Protein AF-A0A7X8ZF49-F1 (afdb_monomer_lite)

Radius of gyration: 19.61 Å; chains: 1; bounding box: 39×60×48 Å

Structure (mmCIF, N/CA/C/O backbone):
data_AF-A0A7X8ZF49-F1
#
_entry.id   AF-A0A7X8ZF49-F1
#
loop_
_atom_site.group_PDB
_atom_site.id
_atom_site.type_symbol
_atom_site.label_atom_id
_atom_site.label_alt_id
_atom_site.label_comp_id
_atom_site.label_asym_id
_atom_site.label_entity_id
_atom_site.label_seq_id
_atom_site.pdbx_PDB_ins_code
_atom_site.Cartn_x
_atom_site.Cartn_y
_atom_site.Cartn_z
_atom_site.occupancy
_atom_site.B_iso_or_equiv
_atom_site.auth_seq_id
_atom_site.auth_comp_id
_atom_site.auth_asym_id
_atom_site.auth_atom_id
_atom_site.pdbx_PDB_model_num
ATOM 1 N N . PRO A 1 1 ? 20.286 -17.511 25.011 1.00 42.19 1 PRO A N 1
ATOM 2 C CA . PRO A 1 1 ? 20.241 -18.916 24.537 1.00 42.19 1 PRO A CA 1
ATOM 3 C C . PRO A 1 1 ? 19.397 -19.797 25.477 1.00 42.19 1 PRO A C 1
ATOM 5 O O . PRO A 1 1 ? 19.776 -19.998 26.626 1.00 42.19 1 PRO A O 1
ATOM 8 N N . ARG A 1 2 ? 18.231 -20.276 25.023 1.00 45.81 2 ARG A N 1
ATOM 9 C CA . ARG A 1 2 ? 17.432 -21.274 25.757 1.00 45.81 2 ARG A CA 1
ATOM 10 C C . ARG A 1 2 ? 17.656 -22.620 25.075 1.00 45.81 2 ARG A C 1
ATOM 12 O O . ARG A 1 2 ? 17.230 -22.804 23.943 1.00 45.81 2 ARG A O 1
ATOM 19 N N . ALA A 1 3 ? 18.405 -23.499 25.732 1.00 45.91 3 ALA A N 1
ATOM 20 C CA . ALA A 1 3 ? 18.702 -24.834 25.230 1.00 45.91 3 ALA A CA 1
ATOM 21 C C . ALA A 1 3 ? 17.443 -25.715 25.278 1.00 45.91 3 ALA A C 1
ATOM 23 O O . ALA A 1 3 ? 16.763 -25.763 26.304 1.00 45.91 3 ALA A O 1
ATOM 24 N N . LEU A 1 4 ? 17.156 -26.411 24.177 1.00 46.59 4 LEU A N 1
ATOM 25 C CA . LEU A 1 4 ? 16.172 -27.487 24.098 1.00 46.59 4 LEU A CA 1
ATOM 26 C C . LEU A 1 4 ? 16.945 -28.813 24.126 1.00 46.59 4 LEU A C 1
ATOM 28 O O . LEU A 1 4 ? 17.706 -29.100 23.206 1.00 46.59 4 LEU A O 1
ATOM 32 N N . CYS A 1 5 ? 16.791 -29.603 25.189 1.00 46.94 5 CYS A N 1
ATOM 33 C CA . CYS A 1 5 ? 17.393 -30.934 25.279 1.00 46.94 5 CYS A CA 1
ATOM 34 C C . CYS A 1 5 ? 16.436 -31.968 24.673 1.00 46.94 5 CYS A C 1
ATOM 36 O O . CYS A 1 5 ? 15.390 -32.249 25.256 1.00 46.94 5 CYS A O 1
ATOM 38 N N . ILE A 1 6 ? 16.802 -32.554 23.530 1.00 59.06 6 ILE A N 1
ATOM 39 C CA . ILE A 1 6 ? 16.125 -33.732 22.972 1.00 59.06 6 ILE A CA 1
ATOM 40 C C . ILE A 1 6 ? 16.819 -34.977 23.535 1.00 59.06 6 ILE A C 1
ATOM 42 O O . ILE A 1 6 ? 17.974 -35.255 23.219 1.00 59.06 6 ILE A O 1
ATOM 46 N N . GLY A 1 7 ? 16.123 -35.718 24.399 1.00 48.25 7 GLY A N 1
ATOM 47 C CA . GLY A 1 7 ? 16.561 -37.034 24.863 1.00 48.25 7 GLY A CA 1
ATOM 48 C C . GLY A 1 7 ? 16.312 -38.081 23.780 1.00 48.25 7 GLY A C 1
ATOM 49 O O . GLY A 1 7 ? 15.175 -38.494 23.573 1.00 48.25 7 GLY A O 1
ATOM 50 N N . GLY A 1 8 ? 17.365 -38.488 23.069 1.00 42.47 8 GLY A N 1
ATOM 51 C CA . GLY A 1 8 ? 17.288 -39.514 22.030 1.00 42.47 8 GLY A CA 1
ATOM 52 C C . GLY A 1 8 ? 17.194 -40.927 22.610 1.00 42.47 8 GLY A C 1
ATOM 53 O O . GLY A 1 8 ? 18.069 -41.352 23.362 1.00 42.47 8 GLY A O 1
ATOM 54 N N . SER A 1 9 ? 16.170 -41.684 22.206 1.00 46.91 9 SER A N 1
ATOM 55 C CA . SER A 1 9 ? 16.282 -43.144 22.120 1.00 46.91 9 SER A CA 1
ATOM 56 C C . SER A 1 9 ? 16.939 -43.447 20.771 1.00 46.91 9 SER A C 1
ATOM 58 O O . SER A 1 9 ? 16.430 -43.072 19.720 1.00 46.91 9 SER A O 1
ATOM 60 N N . GLY A 1 10 ? 18.162 -43.977 20.826 1.00 46.75 10 GLY A N 1
ATOM 61 C CA . GLY A 1 10 ? 19.079 -44.047 19.690 1.00 46.75 10 GLY A CA 1
ATOM 62 C C . GLY A 1 10 ? 18.532 -44.837 18.502 1.00 46.75 10 GLY A C 1
ATOM 63 O O . GLY A 1 10 ? 18.108 -45.980 18.653 1.00 46.75 10 GLY A O 1
ATOM 64 N N . GLY A 1 11 ? 18.610 -44.228 17.317 1.00 52.28 11 GLY A N 1
ATOM 65 C CA . GLY A 1 11 ? 18.324 -44.901 16.055 1.00 52.28 11 GLY A CA 1
ATOM 66 C C . GLY A 1 11 ? 18.136 -43.958 14.869 1.00 52.28 11 GLY A C 1
ATOM 67 O O . GLY A 1 11 ? 17.082 -43.996 14.253 1.00 52.28 11 GLY A O 1
ATOM 68 N N . PHE A 1 12 ? 19.135 -43.143 14.516 1.00 44.50 12 PHE A N 1
ATOM 69 C CA . PHE A 1 12 ? 19.147 -42.461 13.214 1.00 44.50 12 PHE A CA 1
ATOM 70 C C . PHE A 1 12 ? 20.497 -42.675 12.529 1.00 44.50 12 PHE A C 1
ATOM 72 O O . PHE A 1 12 ? 21.496 -42.060 12.881 1.00 44.50 12 PHE A O 1
ATOM 79 N N . ALA A 1 13 ? 20.513 -43.607 11.575 1.00 52.50 13 ALA A N 1
ATOM 80 C CA . ALA A 1 13 ? 21.614 -43.857 10.645 1.00 52.50 13 ALA A CA 1
ATOM 81 C C . ALA A 1 13 ? 21.280 -43.275 9.259 1.00 52.50 13 ALA A C 1
ATOM 83 O O . ALA A 1 13 ? 21.401 -43.946 8.239 1.00 52.50 13 ALA A O 1
ATOM 84 N N . ILE A 1 14 ? 20.799 -42.035 9.250 1.00 55.72 14 ILE A N 1
ATOM 85 C CA . ILE A 1 14 ? 20.607 -41.180 8.077 1.00 55.72 14 ILE A CA 1
ATOM 86 C C . ILE A 1 14 ? 20.889 -39.751 8.538 1.00 55.72 14 ILE A C 1
ATOM 88 O O . ILE A 1 14 ? 20.519 -39.405 9.662 1.00 55.72 14 ILE A O 1
ATOM 92 N N . ASP A 1 15 ? 21.564 -38.958 7.702 1.00 54.16 15 ASP A N 1
ATOM 93 C CA . ASP A 1 15 ? 21.777 -37.527 7.945 1.00 54.16 15 ASP A CA 1
ATOM 94 C C . ASP A 1 15 ? 20.408 -36.857 8.115 1.00 54.16 15 ASP A C 1
ATOM 96 O O . ASP A 1 15 ? 19.665 -36.644 7.157 1.00 54.16 15 ASP A O 1
ATOM 100 N N . PHE A 1 16 ? 20.032 -36.595 9.366 1.00 51.44 16 PHE A N 1
ATOM 101 C CA . PHE A 1 16 ? 18.836 -35.841 9.701 1.00 51.44 16 PHE A CA 1
ATOM 102 C C . PHE A 1 16 ? 19.184 -34.361 9.574 1.00 51.44 16 PHE A C 1
ATOM 104 O O . PHE A 1 16 ? 19.608 -33.719 10.537 1.00 51.44 16 PHE A O 1
ATOM 111 N N . ASP A 1 17 ? 19.036 -33.829 8.364 1.00 56.53 17 ASP A N 1
ATOM 112 C CA . ASP A 1 17 ? 19.150 -32.397 8.129 1.00 56.53 17 ASP A CA 1
ATOM 113 C C . ASP A 1 17 ? 17.875 -31.695 8.611 1.00 56.53 17 ASP A C 1
ATOM 115 O O . ASP A 1 17 ? 16.921 -31.441 7.872 1.00 56.53 17 ASP A O 1
ATOM 119 N N . GLN A 1 18 ? 17.861 -31.391 9.906 1.00 47.81 18 GLN A N 1
ATOM 120 C CA . GLN A 1 18 ? 16.786 -30.645 10.546 1.00 47.81 18 GLN A CA 1
ATOM 121 C C . GLN A 1 18 ? 16.590 -29.254 9.920 1.00 47.81 18 GLN A C 1
ATOM 123 O O . GLN A 1 18 ? 15.485 -28.722 9.988 1.00 47.81 18 GLN A O 1
ATOM 128 N N . ALA A 1 19 ? 17.624 -28.650 9.323 1.00 52.81 19 ALA A N 1
ATOM 129 C CA . ALA A 1 19 ? 17.523 -27.337 8.695 1.00 52.81 19 ALA A CA 1
ATOM 130 C C . ALA A 1 19 ? 16.802 -27.423 7.344 1.00 52.81 19 ALA A C 1
ATOM 132 O O . ALA A 1 19 ? 15.909 -26.615 7.097 1.00 52.81 19 ALA A O 1
ATOM 133 N N . ALA A 1 20 ? 17.108 -28.434 6.526 1.00 53.28 20 ALA A N 1
ATOM 134 C CA . ALA A 1 20 ? 16.382 -28.708 5.285 1.00 53.28 20 ALA A CA 1
ATOM 135 C C . ALA A 1 20 ? 14.921 -29.096 5.557 1.00 53.28 20 ALA A C 1
ATOM 137 O O . ALA A 1 20 ? 14.010 -28.532 4.957 1.00 53.28 20 ALA A O 1
ATOM 138 N N . ILE A 1 21 ? 14.684 -29.973 6.537 1.00 51.78 21 ILE A N 1
ATOM 139 C CA . ILE A 1 21 ? 13.334 -30.406 6.923 1.00 51.78 21 ILE A CA 1
ATOM 140 C C . ILE A 1 21 ? 12.526 -29.244 7.519 1.00 51.78 21 ILE A C 1
ATOM 142 O O . ILE A 1 21 ? 11.354 -29.087 7.192 1.00 51.78 21 ILE A O 1
ATOM 146 N N . ASN A 1 22 ? 13.124 -28.386 8.352 1.00 44.25 22 ASN A N 1
ATOM 147 C CA . ASN A 1 22 ? 12.442 -27.190 8.854 1.00 44.25 22 ASN A CA 1
ATOM 148 C C . ASN A 1 22 ? 12.207 -26.155 7.745 1.00 44.25 22 ASN A C 1
ATOM 150 O O . ASN A 1 22 ? 11.168 -25.504 7.763 1.00 44.25 22 ASN A O 1
ATOM 154 N N . ALA A 1 23 ? 13.116 -25.994 6.782 1.00 52.19 23 ALA A N 1
ATOM 155 C CA . ALA A 1 23 ? 12.901 -25.112 5.635 1.00 52.19 23 ALA A CA 1
ATOM 156 C C . ALA A 1 23 ? 11.744 -25.609 4.748 1.00 52.19 23 ALA A C 1
ATOM 158 O O . ALA A 1 23 ? 10.902 -24.816 4.330 1.00 52.19 23 ALA A O 1
ATOM 159 N N . GLU A 1 24 ? 11.651 -26.922 4.538 1.00 48.47 24 GLU A N 1
ATOM 160 C CA . GLU A 1 24 ? 10.613 -27.568 3.733 1.00 48.47 24 GLU A CA 1
ATOM 161 C C . GLU A 1 24 ? 9.244 -27.599 4.443 1.00 48.47 24 GLU A C 1
ATOM 163 O O . GLU A 1 24 ? 8.238 -27.227 3.841 1.00 48.47 24 GLU A O 1
ATOM 168 N N . LEU A 1 25 ? 9.202 -27.949 5.737 1.00 42.75 25 LEU A N 1
ATOM 169 C CA . LEU A 1 25 ? 7.967 -28.043 6.538 1.00 42.75 25 LEU A CA 1
ATOM 170 C C . LEU A 1 25 ? 7.502 -26.708 7.140 1.00 42.75 25 LEU A C 1
ATOM 172 O O . LEU A 1 25 ? 6.320 -26.555 7.436 1.00 42.75 25 LEU A O 1
ATOM 176 N N . THR A 1 26 ? 8.402 -25.743 7.354 1.00 52.06 26 THR A N 1
ATOM 177 C CA . THR A 1 26 ? 8.077 -24.457 8.012 1.00 52.06 26 THR A CA 1
ATOM 178 C C . THR A 1 26 ? 8.108 -23.284 7.037 1.00 52.06 26 THR A C 1
ATOM 180 O O . THR A 1 26 ? 7.435 -22.294 7.290 1.00 52.06 26 THR A O 1
ATOM 183 N N . GLY A 1 27 ? 8.840 -23.352 5.922 1.00 61.66 27 GLY A N 1
ATOM 184 C CA . GLY A 1 27 ? 8.898 -22.260 4.945 1.00 61.66 27 GLY A CA 1
ATOM 185 C C . GLY A 1 27 ? 7.650 -22.216 4.067 1.00 61.66 27 GLY A C 1
ATOM 186 O O . GLY A 1 27 ? 6.841 -21.298 4.163 1.00 61.66 27 GLY A O 1
ATOM 187 N N . THR A 1 28 ? 7.448 -23.240 3.243 1.00 63.06 28 THR A N 1
ATOM 188 C CA . THR A 1 28 ? 6.423 -23.234 2.186 1.00 63.06 28 THR A CA 1
ATOM 189 C C . THR A 1 28 ? 4.991 -23.242 2.725 1.00 63.06 28 THR A C 1
ATOM 191 O O . THR A 1 28 ? 4.135 -22.504 2.232 1.00 63.06 28 THR A O 1
ATOM 194 N N . ASP A 1 29 ? 4.716 -24.040 3.759 1.00 66.62 29 ASP A N 1
ATOM 195 C CA . ASP A 1 29 ? 3.374 -24.134 4.344 1.00 66.62 29 ASP A CA 1
ATOM 196 C C . ASP A 1 29 ? 3.010 -22.881 5.155 1.00 66.62 29 ASP A C 1
ATOM 198 O O . ASP A 1 29 ? 1.872 -22.412 5.079 1.00 66.62 29 ASP A O 1
ATOM 202 N N . THR A 1 30 ? 3.979 -22.266 5.844 1.00 76.25 30 THR A N 1
ATOM 203 C CA . THR A 1 30 ? 3.765 -20.987 6.544 1.00 76.25 30 THR A CA 1
ATOM 204 C C . THR A 1 30 ? 3.550 -19.849 5.555 1.00 76.25 30 THR A C 1
ATOM 206 O O . THR A 1 30 ? 2.652 -19.035 5.761 1.00 76.25 30 THR A O 1
ATOM 209 N N . ILE A 1 31 ? 4.305 -19.803 4.451 1.00 81.62 31 ILE A N 1
ATOM 210 C CA . ILE A 1 31 ? 4.099 -18.811 3.384 1.00 81.62 31 ILE A CA 1
ATOM 211 C C . ILE A 1 31 ? 2.701 -18.962 2.789 1.00 81.62 31 ILE A C 1
ATOM 213 O O . ILE A 1 31 ? 1.956 -17.987 2.729 1.00 81.62 31 ILE A O 1
ATOM 217 N N . ARG A 1 32 ? 2.292 -20.185 2.432 1.00 83.69 32 ARG A N 1
ATOM 218 C CA . ARG A 1 32 ? 0.945 -20.439 1.903 1.00 83.69 32 ARG A CA 1
ATOM 219 C C . ARG A 1 32 ? -0.143 -20.037 2.898 1.00 83.69 32 ARG A C 1
ATOM 221 O O . ARG A 1 32 ? -1.133 -19.427 2.502 1.00 83.69 32 ARG A O 1
ATOM 228 N N . SER A 1 33 ? 0.043 -20.342 4.183 1.00 86.44 33 SER A N 1
ATOM 229 C CA . SER A 1 33 ? -0.891 -19.932 5.234 1.00 86.44 33 SER A CA 1
ATOM 230 C C . SER A 1 33 ? -0.996 -18.412 5.344 1.00 86.44 33 SER A C 1
ATOM 232 O O . SER A 1 33 ? -2.099 -17.895 5.492 1.00 86.44 33 SER A O 1
ATOM 234 N N . VAL A 1 34 ? 0.119 -17.686 5.255 1.00 88.69 34 VAL A N 1
ATOM 235 C CA . VAL A 1 34 ? 0.133 -16.216 5.306 1.00 88.69 34 VAL A CA 1
ATOM 236 C C . VAL A 1 34 ? -0.589 -15.642 4.098 1.00 88.69 34 VAL A C 1
ATOM 238 O O . VAL A 1 34 ? -1.536 -14.878 4.270 1.00 88.69 34 VAL A O 1
ATOM 241 N N . LEU A 1 35 ? -0.204 -16.069 2.893 1.00 91.88 35 LEU A N 1
ATOM 242 C CA . LEU A 1 35 ? -0.785 -15.586 1.642 1.00 91.88 35 LEU A CA 1
ATOM 243 C C . LEU A 1 35 ? -2.280 -15.913 1.523 1.00 91.88 35 LEU A C 1
ATOM 245 O O . LEU A 1 35 ? -3.009 -15.162 0.888 1.00 91.88 35 LEU A O 1
ATOM 249 N N . SER A 1 36 ? -2.777 -16.954 2.203 1.00 94.31 36 SER A N 1
ATOM 250 C CA . SER A 1 36 ? -4.217 -17.262 2.247 1.00 94.31 36 SER A CA 1
ATOM 251 C C . SER A 1 36 ? -5.081 -16.188 2.927 1.00 94.31 36 SER A C 1
ATOM 253 O O . SER A 1 36 ? -6.300 -16.181 2.759 1.00 94.31 36 SER A O 1
ATOM 255 N N . HIS A 1 37 ? -4.468 -15.281 3.693 1.00 95.44 37 HIS A N 1
ATOM 256 C CA . HIS A 1 37 ? -5.137 -14.142 4.327 1.00 95.44 37 HIS A CA 1
ATOM 257 C C . HIS A 1 37 ? -4.884 -12.814 3.605 1.00 95.44 37 HIS A C 1
ATOM 259 O O . HIS A 1 37 ? -5.436 -11.792 4.015 1.00 95.44 37 HIS A O 1
ATOM 265 N N . VAL A 1 38 ? -4.050 -12.823 2.565 1.00 96.06 38 VAL A N 1
ATOM 266 C CA . VAL A 1 38 ? -3.658 -11.647 1.787 1.00 96.06 38 VAL A CA 1
ATOM 267 C C . VAL A 1 38 ? -4.580 -11.518 0.576 1.00 96.06 38 VAL A C 1
ATOM 269 O O . VAL A 1 38 ? -5.017 -12.517 0.003 1.00 96.06 38 VAL A O 1
ATOM 272 N N . ARG A 1 39 ? -4.881 -10.284 0.172 1.00 96.44 39 ARG A N 1
ATOM 273 C CA . ARG A 1 39 ? -5.631 -10.002 -1.053 1.00 96.44 39 ARG A CA 1
ATOM 274 C C . ARG A 1 39 ? -4.983 -10.638 -2.286 1.00 96.44 39 ARG A C 1
ATOM 276 O O . ARG A 1 39 ? -3.766 -10.518 -2.436 1.00 96.44 39 ARG A O 1
ATOM 283 N N . PRO A 1 40 ? -5.771 -11.227 -3.204 1.00 95.75 40 PRO A N 1
ATOM 284 C CA . PRO A 1 40 ? -5.243 -11.839 -4.420 1.00 95.75 40 PRO A CA 1
ATOM 285 C C . PRO A 1 40 ? -4.360 -10.909 -5.256 1.00 95.75 40 PRO A C 1
ATOM 287 O O . PRO A 1 40 ? -3.352 -11.357 -5.785 1.00 95.75 40 PRO A O 1
ATOM 290 N N . GLU A 1 41 ? -4.696 -9.622 -5.339 1.00 95.94 41 GLU A N 1
ATOM 291 C CA . GLU A 1 41 ? -3.944 -8.621 -6.102 1.00 95.94 41 GLU A CA 1
ATOM 292 C C . GLU A 1 41 ? -2.536 -8.399 -5.532 1.00 95.94 41 GLU A C 1
ATOM 294 O O . GLU A 1 41 ? -1.574 -8.238 -6.274 1.00 95.94 41 GLU A O 1
ATOM 299 N N . VAL A 1 42 ? -2.400 -8.448 -4.206 1.00 96.25 42 VAL A N 1
ATOM 300 C CA . VAL A 1 42 ? -1.104 -8.324 -3.529 1.00 96.25 42 VAL A CA 1
ATOM 301 C C . VAL A 1 42 ? -0.310 -9.624 -3.655 1.00 96.25 42 VAL A C 1
ATOM 303 O O . VAL A 1 42 ? 0.904 -9.582 -3.827 1.00 96.25 42 VAL A O 1
ATOM 306 N N . VAL A 1 43 ? -0.979 -10.782 -3.602 1.00 95.12 43 VAL A N 1
ATOM 307 C CA . VAL A 1 43 ? -0.335 -12.082 -3.856 1.00 95.12 43 VAL A CA 1
ATOM 308 C C . VAL A 1 43 ? 0.229 -12.133 -5.280 1.00 95.12 43 VAL A C 1
ATOM 310 O O . VAL A 1 43 ? 1.383 -12.515 -5.450 1.00 95.12 43 VAL A O 1
ATOM 313 N N . ASP A 1 44 ? -0.554 -11.709 -6.277 1.00 94.94 44 ASP A N 1
ATOM 314 C CA . ASP A 1 44 ? -0.133 -11.610 -7.681 1.00 94.94 44 ASP A CA 1
ATOM 315 C C . ASP A 1 44 ? 1.063 -10.663 -7.849 1.00 94.94 44 ASP A C 1
ATOM 317 O O . ASP A 1 44 ? 2.047 -11.022 -8.493 1.00 94.94 44 ASP A O 1
ATOM 321 N N . LEU A 1 45 ? 1.030 -9.492 -7.205 1.00 95.50 45 LEU A N 1
ATOM 322 C CA . LEU A 1 45 ? 2.144 -8.543 -7.213 1.00 95.50 45 LEU A CA 1
ATOM 323 C C . LEU A 1 45 ? 3.427 -9.159 -6.635 1.00 95.50 45 LEU A C 1
ATOM 325 O O . LEU A 1 45 ? 4.493 -9.059 -7.244 1.00 95.50 45 LEU A O 1
ATOM 329 N N . VAL A 1 46 ? 3.348 -9.816 -5.474 1.00 92.19 46 VAL A N 1
ATOM 330 C CA . VAL A 1 46 ? 4.517 -10.450 -4.840 1.00 92.19 46 VAL A CA 1
ATOM 331 C C . VAL A 1 46 ? 5.085 -11.570 -5.719 1.00 92.19 46 VAL A C 1
ATOM 333 O O . VAL A 1 46 ? 6.302 -11.691 -5.837 1.00 92.19 46 VAL A O 1
ATOM 336 N N . ASP A 1 47 ? 4.231 -12.350 -6.384 1.00 91.88 47 ASP A N 1
ATOM 337 C CA . ASP A 1 47 ? 4.671 -13.406 -7.304 1.00 91.88 47 ASP A CA 1
ATOM 338 C C . ASP A 1 47 ? 5.358 -12.823 -8.552 1.00 91.88 47 ASP A C 1
ATOM 340 O O . ASP A 1 47 ? 6.465 -13.228 -8.908 1.00 91.88 47 ASP A O 1
ATOM 344 N N . ARG A 1 48 ? 4.755 -11.799 -9.173 1.00 94.69 48 ARG A N 1
ATOM 345 C CA . ARG A 1 48 ? 5.281 -11.129 -10.376 1.00 94.69 48 ARG A CA 1
ATOM 346 C C . ARG A 1 48 ? 6.583 -10.373 -10.131 1.00 94.69 48 ARG A C 1
ATOM 348 O O . ARG A 1 48 ? 7.433 -10.354 -11.014 1.00 94.69 48 ARG A O 1
ATOM 355 N N . THR A 1 49 ? 6.739 -9.747 -8.964 1.00 90.94 49 THR A N 1
ATOM 356 C CA . THR A 1 49 ? 7.987 -9.050 -8.598 1.00 90.94 49 THR A CA 1
ATOM 357 C C . THR A 1 49 ? 9.133 -10.022 -8.329 1.00 90.94 49 THR A C 1
ATOM 359 O O . THR A 1 49 ? 10.295 -9.659 -8.496 1.00 90.94 49 THR A O 1
ATOM 362 N N . GLY A 1 50 ? 8.832 -11.232 -7.841 1.00 83.38 50 GLY A N 1
ATOM 363 C CA . GLY A 1 50 ? 9.833 -12.133 -7.267 1.00 83.38 50 GLY A CA 1
ATOM 364 C C . GLY A 1 50 ? 10.514 -11.574 -6.007 1.00 83.38 50 GLY A C 1
ATOM 365 O O . GLY A 1 50 ? 11.520 -12.129 -5.557 1.00 83.38 50 GLY A O 1
ATOM 366 N N . VAL A 1 51 ? 9.994 -10.482 -5.429 1.00 79.56 51 VAL A N 1
ATOM 367 C CA . VAL A 1 51 ? 10.547 -9.831 -4.236 1.00 79.56 51 VAL A CA 1
ATOM 368 C C . VAL A 1 51 ? 9.972 -10.515 -2.998 1.00 79.56 51 VAL A C 1
ATOM 370 O O . VAL A 1 51 ? 8.910 -10.170 -2.478 1.00 79.56 51 VAL A O 1
ATOM 373 N N . PHE A 1 52 ? 10.699 -11.515 -2.503 1.00 77.62 52 PHE A N 1
ATOM 374 C CA . PHE A 1 52 ? 10.284 -12.302 -1.338 1.00 77.62 52 PHE A CA 1
ATOM 375 C C . PHE A 1 52 ? 10.375 -11.539 -0.004 1.00 77.62 52 PHE A C 1
ATOM 377 O O . PHE A 1 52 ? 9.840 -12.014 0.999 1.00 77.62 52 PHE A O 1
ATOM 384 N N . ASP A 1 53 ? 10.972 -10.344 0.016 1.00 82.31 53 ASP A N 1
ATOM 385 C CA . ASP A 1 53 ? 11.107 -9.506 1.217 1.00 82.31 53 ASP A CA 1
ATOM 386 C C . ASP A 1 53 ? 9.757 -8.991 1.751 1.00 82.31 53 ASP A C 1
ATOM 388 O O . ASP A 1 53 ? 9.635 -8.662 2.935 1.00 82.31 53 ASP A O 1
ATOM 392 N N . PHE A 1 54 ? 8.696 -9.022 0.936 1.00 89.81 54 PHE A N 1
ATOM 393 C CA . PHE A 1 54 ? 7.337 -8.735 1.405 1.00 89.81 54 PHE A CA 1
ATOM 394 C C . PHE A 1 54 ? 6.723 -9.864 2.237 1.00 89.81 54 PHE A C 1
ATOM 396 O O . PHE A 1 54 ? 5.811 -9.619 3.026 1.00 89.81 54 PHE A O 1
ATOM 403 N N . ILE A 1 55 ? 7.215 -11.100 2.129 1.00 90.06 55 ILE A N 1
ATOM 404 C CA . ILE A 1 55 ? 6.657 -12.237 2.869 1.00 90.06 55 ILE A CA 1
ATOM 405 C C . ILE A 1 55 ? 6.844 -12.077 4.391 1.00 90.06 55 ILE A C 1
ATOM 407 O O . ILE A 1 55 ? 5.847 -12.202 5.113 1.00 90.06 55 ILE A O 1
ATOM 411 N N . PRO A 1 56 ? 8.047 -11.750 4.915 1.00 90.31 56 PRO A N 1
ATOM 412 C CA . PRO A 1 56 ? 8.220 -11.423 6.331 1.00 90.31 56 PRO A CA 1
ATOM 413 C C . PRO A 1 56 ? 7.359 -10.245 6.807 1.00 90.31 56 PRO A C 1
ATOM 415 O O . PRO A 1 56 ? 6.825 -10.288 7.916 1.00 90.31 56 PRO A O 1
ATOM 418 N N . LEU A 1 57 ? 7.178 -9.212 5.974 1.00 93.38 57 LEU A N 1
ATOM 419 C CA . LEU A 1 57 ? 6.302 -8.081 6.291 1.00 93.38 57 LEU A CA 1
ATOM 420 C C . LEU A 1 57 ? 4.849 -8.548 6.464 1.00 93.38 57 L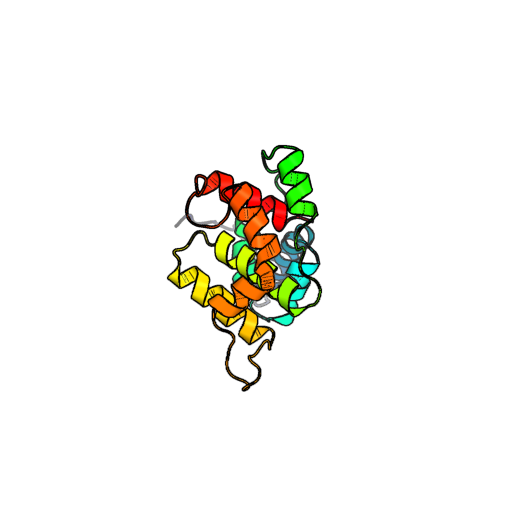EU A C 1
ATOM 422 O O . LEU A 1 57 ? 4.235 -8.299 7.499 1.00 93.38 57 LEU A O 1
ATOM 426 N N . LEU A 1 58 ? 4.309 -9.286 5.491 1.00 93.81 58 LEU A N 1
ATOM 427 C CA . LEU A 1 58 ? 2.939 -9.814 5.530 1.00 93.81 58 LEU A CA 1
ATOM 428 C C . LEU A 1 58 ? 2.721 -10.776 6.710 1.00 93.81 58 LEU A C 1
ATOM 430 O O . LEU A 1 58 ? 1.648 -10.780 7.319 1.00 93.81 58 LEU A O 1
ATOM 434 N N . GLN A 1 59 ? 3.745 -11.551 7.079 1.00 91.31 59 GLN A N 1
ATOM 435 C CA . GLN A 1 59 ? 3.757 -12.359 8.301 1.00 91.31 59 GLN A CA 1
ATOM 436 C C . GLN A 1 59 ? 3.629 -11.492 9.559 1.00 91.31 59 GLN A C 1
ATOM 438 O O . GLN A 1 59 ? 2.771 -11.763 10.402 1.00 91.31 59 GLN A O 1
ATOM 443 N N . ALA A 1 60 ? 4.445 -10.440 9.671 1.00 92.69 60 ALA A N 1
ATOM 444 C CA . ALA A 1 60 ? 4.450 -9.527 10.814 1.00 92.69 60 ALA A CA 1
ATOM 445 C C . ALA A 1 60 ? 3.135 -8.742 10.956 1.00 92.69 60 ALA A C 1
ATOM 447 O O . ALA A 1 60 ? 2.713 -8.431 12.070 1.00 92.69 60 ALA A O 1
ATOM 448 N N . LEU A 1 61 ? 2.454 -8.473 9.841 1.00 94.12 61 LEU A N 1
ATOM 449 C CA . LEU A 1 61 ? 1.147 -7.822 9.823 1.00 94.12 61 LEU A CA 1
ATOM 450 C C . LEU A 1 61 ? 0.010 -8.714 10.331 1.00 94.12 61 LEU A C 1
ATOM 452 O O . LEU A 1 61 ? -1.073 -8.195 10.575 1.00 94.12 61 LEU A O 1
ATOM 456 N N . GLU A 1 62 ? 0.205 -10.028 10.498 1.00 91.38 62 GLU A N 1
ATOM 457 C CA . GLU A 1 62 ? -0.770 -10.948 11.104 1.00 91.38 62 GLU A CA 1
ATOM 458 C C . GLU A 1 62 ? -2.221 -10.732 10.593 1.00 91.38 62 GLU A C 1
ATOM 460 O O . GLU A 1 62 ? -3.157 -10.533 11.378 1.00 91.38 62 GLU A O 1
ATOM 465 N N . LEU A 1 63 ? -2.426 -10.742 9.269 1.00 94.62 63 LEU A N 1
ATOM 466 C CA . LEU A 1 63 ? -3.701 -10.371 8.617 1.00 94.62 63 LEU A CA 1
ATOM 467 C C . LEU A 1 63 ? -4.901 -11.266 8.981 1.00 94.62 63 LEU A C 1
ATOM 469 O O . LEU A 1 63 ? -6.055 -10.896 8.767 1.00 94.62 63 LEU A O 1
ATOM 473 N N . HIS A 1 64 ? -4.649 -12.431 9.582 1.00 90.44 64 HIS A N 1
ATOM 474 C CA . HIS A 1 64 ? -5.688 -13.303 10.128 1.00 90.44 64 HIS A CA 1
ATOM 475 C C . HIS A 1 64 ? -6.471 -12.642 11.279 1.00 90.44 64 HIS A C 1
ATOM 477 O O . HIS A 1 64 ? -7.629 -12.995 11.530 1.00 90.44 64 HIS A O 1
ATOM 483 N N . ARG A 1 65 ? -5.870 -11.672 11.984 1.00 89.00 65 ARG A N 1
ATOM 484 C CA . ARG A 1 65 ? -6.512 -10.978 13.106 1.00 89.00 65 ARG A CA 1
ATOM 485 C C . ARG A 1 65 ? -7.496 -9.911 12.613 1.00 89.00 65 ARG A C 1
ATOM 487 O O . ARG A 1 65 ? -7.223 -9.224 11.630 1.00 89.00 65 ARG A O 1
ATOM 494 N N . PRO A 1 66 ? -8.666 -9.769 13.258 1.00 87.69 66 PRO A N 1
ATOM 495 C CA . PRO A 1 66 ? -9.562 -8.647 12.994 1.00 87.69 66 PRO A CA 1
ATOM 496 C C . PRO A 1 66 ? -8.904 -7.324 13.397 1.00 87.69 66 PRO A C 1
ATOM 498 O O . PRO A 1 66 ? -8.170 -7.275 14.382 1.00 87.69 66 PRO A O 1
ATOM 501 N N . THR A 1 67 ? -9.199 -6.264 12.647 1.00 89.88 67 THR A N 1
ATOM 502 C CA . THR A 1 67 ? -8.783 -4.896 12.967 1.00 89.88 67 THR A CA 1
ATOM 503 C C . THR A 1 67 ? -9.927 -4.158 13.675 1.00 89.88 67 THR A C 1
ATOM 505 O O . THR A 1 67 ? -11.097 -4.414 13.372 1.00 89.88 67 THR A O 1
ATOM 508 N N . PRO A 1 68 ? -9.636 -3.251 14.622 1.00 94.06 68 PRO A N 1
ATOM 509 C CA . PRO A 1 68 ? -10.638 -2.488 15.367 1.00 94.06 68 PRO A CA 1
ATOM 510 C C . PRO A 1 68 ? -11.174 -1.282 14.568 1.00 94.06 68 PRO A C 1
ATOM 512 O O . PRO A 1 68 ? -11.415 -0.219 15.133 1.00 94.06 68 PRO A O 1
ATOM 515 N N . LEU A 1 69 ? -11.349 -1.426 13.251 1.00 96.50 69 LEU A N 1
ATOM 516 C CA . LEU A 1 69 ? -11.818 -0.347 12.381 1.00 96.50 69 LEU A CA 1
ATOM 517 C C . LEU A 1 69 ? -13.343 -0.246 12.366 1.00 96.50 69 LEU A C 1
ATOM 519 O O . LEU A 1 69 ? -14.064 -1.243 12.471 1.00 96.50 69 LEU A O 1
ATOM 523 N N . ASP A 1 70 ? -13.841 0.969 12.162 1.00 96.75 70 ASP A N 1
ATOM 524 C CA . ASP A 1 70 ? -15.263 1.205 11.975 1.00 96.75 70 ASP A CA 1
ATOM 525 C C . ASP A 1 70 ? -15.758 0.728 10.592 1.00 96.75 70 ASP A C 1
ATOM 527 O O . ASP A 1 70 ? -15.009 0.523 9.631 1.00 96.75 70 ASP A O 1
ATOM 531 N N . ALA A 1 71 ? -17.070 0.506 10.478 1.00 96.12 71 ALA A N 1
ATOM 532 C CA . ALA A 1 71 ? -17.653 -0.037 9.253 1.00 96.12 71 ALA A CA 1
ATOM 533 C C . ALA A 1 71 ? -17.452 0.857 8.003 1.00 96.12 71 ALA A C 1
ATOM 535 O O . ALA A 1 71 ? -17.260 0.297 6.919 1.00 96.12 71 ALA A O 1
ATOM 536 N N . PRO A 1 72 ? -17.517 2.204 8.088 1.00 97.44 72 PRO A N 1
ATOM 537 C CA . PRO A 1 72 ? -17.140 3.090 6.986 1.00 97.44 72 PRO A CA 1
ATOM 538 C C . PRO A 1 72 ? -15.711 2.871 6.480 1.00 97.44 72 PRO A C 1
ATOM 540 O O . PRO A 1 72 ? -15.548 2.649 5.279 1.00 97.44 72 PRO A O 1
ATOM 543 N N . THR A 1 73 ? -14.710 2.838 7.364 1.00 97.38 73 THR A N 1
ATOM 544 C CA . THR A 1 73 ? -13.302 2.667 6.970 1.00 97.38 73 THR A CA 1
ATOM 545 C C . THR A 1 73 ? -13.064 1.300 6.339 1.00 97.38 73 THR A C 1
ATOM 547 O O . THR A 1 73 ? -12.420 1.198 5.297 1.00 97.38 73 THR A O 1
ATOM 550 N N . VAL A 1 74 ? -13.668 0.238 6.885 1.00 96.69 74 VAL A N 1
ATOM 551 C CA . VAL A 1 74 ? -13.591 -1.109 6.289 1.00 96.69 74 VAL A CA 1
ATOM 552 C C . VAL A 1 74 ? -14.186 -1.137 4.877 1.00 96.69 74 VAL A C 1
ATOM 554 O O . VAL A 1 74 ? -13.626 -1.770 3.980 1.00 96.69 74 VAL A O 1
ATOM 557 N N . ARG A 1 75 ? -15.321 -0.462 4.647 1.00 97.06 75 ARG A N 1
ATOM 558 C CA . ARG A 1 75 ? -15.920 -0.367 3.303 1.00 97.06 75 ARG A CA 1
ATOM 559 C C . ARG A 1 75 ? -15.039 0.419 2.343 1.00 97.06 75 ARG A C 1
ATOM 561 O O . ARG A 1 75 ? -14.927 0.008 1.191 1.00 97.06 75 ARG A O 1
ATOM 568 N N . LEU A 1 76 ? -14.424 1.504 2.813 1.00 97.62 76 LEU A N 1
ATOM 569 C CA . LEU A 1 76 ? -13.478 2.279 2.021 1.00 97.62 76 LEU A CA 1
ATOM 570 C C . LEU A 1 76 ? -12.294 1.406 1.596 1.00 97.62 76 LEU A C 1
ATOM 572 O O . LEU A 1 76 ? -12.073 1.265 0.397 1.00 97.62 76 LEU A O 1
ATOM 576 N N . CYS A 1 77 ? -11.638 0.723 2.540 1.00 97.44 77 CYS A N 1
ATOM 577 C CA . CYS A 1 77 ? -10.510 -0.175 2.263 1.00 97.44 77 CYS A CA 1
ATOM 578 C C . CYS A 1 77 ? -10.862 -1.248 1.224 1.00 97.44 77 CYS A C 1
ATOM 580 O O . CYS A 1 77 ? -10.091 -1.516 0.312 1.00 97.44 77 CYS A O 1
ATOM 582 N N . ARG A 1 78 ? -12.064 -1.832 1.312 1.00 95.88 78 ARG A N 1
ATOM 583 C CA . ARG A 1 78 ? -12.540 -2.840 0.347 1.00 95.88 78 ARG A CA 1
ATOM 584 C C . ARG A 1 78 ? -12.801 -2.305 -1.055 1.00 95.88 78 ARG A C 1
ATOM 586 O O . ARG A 1 78 ? -12.959 -3.101 -1.973 1.00 95.88 78 ARG A O 1
ATOM 593 N N . SER A 1 79 ? -12.930 -0.993 -1.192 1.00 96.50 79 SER A N 1
ATOM 594 C CA . SER A 1 79 ? -13.247 -0.331 -2.452 1.00 96.50 79 SER A CA 1
ATOM 595 C C . SER A 1 79 ? -12.020 0.230 -3.176 1.00 96.50 79 SER A C 1
ATOM 597 O O . SER A 1 79 ? -12.188 0.832 -4.234 1.00 96.50 79 SER A O 1
ATOM 599 N N . LEU A 1 80 ? -10.830 0.052 -2.591 1.00 97.81 80 LEU A N 1
ATOM 600 C CA . LEU A 1 80 ? -9.539 0.444 -3.148 1.00 97.81 80 LEU A CA 1
ATOM 601 C C . LEU A 1 80 ? -8.831 -0.768 -3.791 1.00 97.81 80 LEU A C 1
ATOM 603 O O . LEU A 1 80 ? -9.030 -1.891 -3.312 1.00 97.81 80 LEU A O 1
ATOM 607 N N . PRO A 1 81 ? -7.992 -0.556 -4.827 1.00 98.19 81 PRO A N 1
ATOM 608 C CA . PRO A 1 81 ? -7.729 0.719 -5.513 1.00 98.19 81 PRO A CA 1
ATOM 609 C C . PRO A 1 81 ? -8.910 1.228 -6.363 1.00 98.19 81 PRO A C 1
ATOM 611 O O . PRO A 1 81 ? -9.805 0.469 -6.737 1.00 98.19 81 PRO A O 1
ATOM 614 N N . ARG A 1 82 ? -8.918 2.532 -6.666 1.00 97.81 82 ARG A N 1
ATOM 615 C CA . ARG A 1 82 ? -9.842 3.197 -7.608 1.00 97.81 82 ARG A CA 1
ATOM 616 C C . ARG A 1 82 ? -9.319 3.244 -9.033 1.00 97.81 82 ARG A C 1
ATOM 618 O O . ARG A 1 82 ? -10.106 3.349 -9.977 1.00 97.81 82 ARG A O 1
ATOM 625 N N . GLU A 1 83 ? -8.004 3.184 -9.171 1.00 97.25 83 GLU A N 1
ATOM 626 C CA . GLU A 1 83 ? -7.300 3.306 -10.430 1.00 97.25 83 GLU A CA 1
ATOM 627 C C . GLU A 1 83 ? -7.758 2.246 -11.426 1.00 97.25 83 GLU A C 1
ATOM 629 O O . GLU A 1 83 ? -8.070 1.103 -11.084 1.00 97.25 83 GLU A O 1
ATOM 634 N N . ARG A 1 84 ? -7.783 2.635 -12.700 1.00 89.94 84 ARG A N 1
ATOM 635 C CA . ARG A 1 84 ? -8.106 1.728 -13.798 1.00 89.94 84 ARG A CA 1
ATOM 636 C C . ARG A 1 84 ? -6.818 1.298 -14.481 1.00 89.94 84 ARG A C 1
ATOM 638 O O . ARG A 1 84 ? -6.046 2.145 -14.912 1.00 89.94 84 ARG A O 1
ATOM 645 N N . GLY A 1 85 ? -6.653 -0.007 -14.665 1.00 94.50 85 GLY A N 1
ATOM 646 C CA . GLY A 1 85 ? -5.495 -0.585 -15.348 1.00 94.50 85 GLY A CA 1
ATOM 647 C C . GLY A 1 85 ? -4.461 -1.166 -14.386 1.00 94.50 85 GLY A C 1
ATOM 648 O O . GLY A 1 85 ? -4.507 -0.931 -13.181 1.00 94.50 85 GLY A O 1
ATOM 649 N N . ALA A 1 86 ? -3.554 -1.970 -14.942 1.00 96.31 86 ALA A N 1
ATOM 650 C CA . ALA A 1 86 ? -2.578 -2.720 -14.157 1.00 96.31 86 ALA A CA 1
ATOM 651 C C . ALA A 1 86 ? -1.557 -1.800 -13.469 1.00 96.31 86 ALA A C 1
ATOM 653 O O . ALA 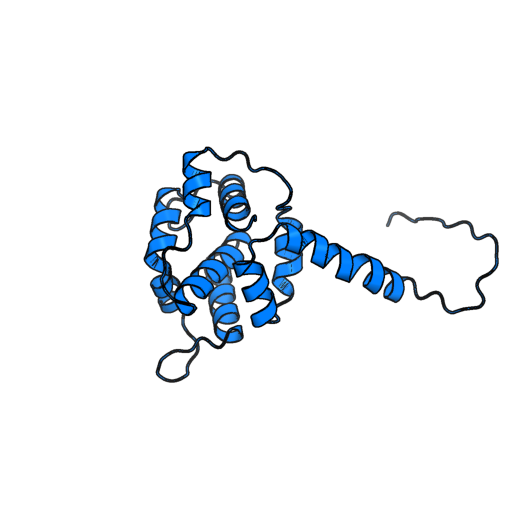A 1 86 ? -1.317 -1.971 -12.282 1.00 96.31 86 ALA A O 1
ATOM 654 N N . GLU A 1 87 ? -1.045 -0.781 -14.168 1.00 97.38 87 GLU A N 1
ATOM 655 C CA . GLU A 1 87 ? -0.026 0.135 -13.634 1.00 97.38 87 GLU A CA 1
ATOM 656 C C . GLU A 1 87 ? -0.491 0.868 -12.371 1.00 97.38 87 GLU A C 1
ATOM 658 O O . GLU A 1 87 ? 0.178 0.812 -11.347 1.00 97.38 87 GLU A O 1
ATOM 663 N N . GLY A 1 88 ? -1.668 1.503 -12.406 1.00 98.19 88 GLY A N 1
ATOM 664 C CA . GLY A 1 88 ? -2.195 2.228 -11.244 1.00 98.19 88 GLY A CA 1
ATOM 665 C C . GLY A 1 88 ? -2.540 1.307 -10.068 1.00 98.19 88 GLY A C 1
ATOM 666 O O . GLY A 1 88 ? -2.321 1.667 -8.912 1.00 98.19 88 GLY A O 1
ATOM 667 N N . SER A 1 89 ? -3.025 0.091 -10.349 1.00 98.12 89 SER A N 1
ATOM 668 C CA . SER A 1 89 ? -3.271 -0.924 -9.316 1.00 98.12 89 SER A CA 1
ATOM 669 C C . SER A 1 89 ? -1.966 -1.391 -8.664 1.00 98.12 89 SER A C 1
ATOM 671 O O . SER A 1 89 ? -1.873 -1.452 -7.439 1.00 98.12 89 SER A O 1
ATOM 673 N N . ASP A 1 90 ? -0.950 -1.694 -9.469 1.00 98.44 90 ASP A N 1
ATOM 674 C CA . ASP A 1 90 ? 0.368 -2.110 -8.994 1.00 98.44 90 ASP A CA 1
ATOM 675 C C . ASP A 1 90 ? 1.058 -0.987 -8.206 1.00 98.44 90 ASP A C 1
ATOM 677 O O . ASP A 1 90 ? 1.615 -1.238 -7.135 1.00 98.44 90 ASP A O 1
ATOM 681 N N . ALA A 1 91 ? 0.955 0.260 -8.677 1.00 98.69 91 ALA A N 1
ATOM 682 C CA . ALA A 1 91 ? 1.446 1.442 -7.977 1.00 98.69 91 ALA A CA 1
ATOM 683 C C . ALA A 1 91 ? 0.789 1.581 -6.600 1.00 98.69 91 ALA A C 1
ATOM 685 O O . ALA A 1 91 ? 1.481 1.748 -5.595 1.00 98.69 91 ALA A O 1
ATOM 686 N N . PHE A 1 92 ? -0.540 1.451 -6.527 1.00 98.81 92 PHE A N 1
ATOM 687 C CA . PHE A 1 92 ? -1.262 1.514 -5.260 1.00 98.81 92 PHE A CA 1
ATOM 688 C C . PHE A 1 92 ? -0.790 0.437 -4.280 1.00 98.81 92 PHE A C 1
ATOM 690 O O . PHE A 1 92 ? -0.423 0.755 -3.148 1.00 98.81 92 PHE A O 1
ATOM 697 N N . TRP A 1 93 ? -0.760 -0.831 -4.696 1.00 98.50 93 TRP A N 1
ATOM 698 C CA . TRP A 1 93 ? -0.360 -1.920 -3.803 1.00 98.50 93 TRP A CA 1
ATOM 699 C C . TRP A 1 93 ? 1.112 -1.836 -3.392 1.00 98.50 93 TRP A C 1
ATOM 701 O O . TRP A 1 93 ? 1.425 -2.120 -2.233 1.00 98.50 93 TRP A O 1
ATOM 711 N N . SER A 1 94 ? 1.987 -1.348 -4.274 1.00 98.38 94 SER A N 1
ATOM 712 C CA . SER A 1 94 ? 3.378 -1.020 -3.938 1.00 98.38 94 SER A CA 1
ATOM 713 C C . SER A 1 94 ? 3.445 0.053 -2.848 1.00 98.38 94 SER A C 1
ATOM 715 O O . SER A 1 94 ? 4.162 -0.117 -1.860 1.00 98.38 94 SER A O 1
ATOM 717 N N . CYS A 1 95 ? 2.641 1.119 -2.956 1.00 98.69 95 CYS A N 1
ATOM 718 C CA . CYS A 1 95 ? 2.537 2.137 -1.911 1.00 98.69 95 CYS A CA 1
ATOM 719 C C . CYS A 1 95 ? 2.032 1.557 -0.583 1.00 98.69 95 CYS A C 1
ATOM 721 O O . CYS A 1 95 ? 2.589 1.890 0.459 1.00 98.69 95 CYS A O 1
ATOM 723 N N . ILE A 1 96 ? 1.023 0.678 -0.580 1.00 98.62 96 ILE A N 1
ATOM 724 C CA . ILE A 1 96 ? 0.515 0.080 0.669 1.00 98.62 96 ILE A CA 1
ATOM 725 C C . ILE A 1 96 ? 1.565 -0.803 1.340 1.00 98.62 96 ILE A C 1
ATOM 727 O O . ILE A 1 96 ? 1.724 -0.737 2.563 1.00 98.62 96 ILE A O 1
ATOM 731 N N . LEU A 1 97 ? 2.300 -1.605 0.569 1.00 97.94 97 LEU A N 1
ATOM 732 C CA . LEU A 1 97 ? 3.395 -2.416 1.098 1.00 97.94 97 LEU A CA 1
ATOM 733 C C . LEU A 1 97 ? 4.498 -1.528 1.690 1.00 97.94 97 LEU A C 1
ATOM 735 O O . LEU A 1 97 ? 4.899 -1.749 2.831 1.00 97.94 97 LEU A O 1
ATOM 739 N N . ALA A 1 98 ? 4.905 -0.468 0.986 1.00 98.00 98 ALA A N 1
ATOM 740 C CA . ALA A 1 98 ? 5.891 0.495 1.476 1.00 98.00 98 ALA A CA 1
ATOM 741 C C . ALA A 1 98 ? 5.427 1.226 2.752 1.00 98.00 98 ALA A C 1
ATOM 743 O O . ALA A 1 98 ? 6.170 1.326 3.727 1.00 98.00 98 ALA A O 1
ATOM 744 N N . LEU A 1 99 ? 4.174 1.692 2.793 1.00 98.25 99 LEU A N 1
ATOM 745 C CA . LEU A 1 99 ? 3.589 2.356 3.964 1.00 98.25 99 LEU A CA 1
ATOM 746 C C . LEU A 1 99 ? 3.494 1.422 5.176 1.00 98.25 99 LEU A C 1
ATOM 748 O O . LEU A 1 99 ? 3.654 1.867 6.316 1.00 98.25 99 LEU A O 1
ATOM 752 N N . SER A 1 100 ? 3.269 0.129 4.937 1.00 97.19 100 SER A N 1
ATOM 753 C CA . SER A 1 100 ? 3.198 -0.896 5.983 1.00 97.19 100 SER A CA 1
ATOM 754 C C . SER A 1 100 ? 4.538 -1.141 6.675 1.00 97.19 100 SER A C 1
ATOM 756 O O . SER A 1 100 ? 4.550 -1.626 7.806 1.00 97.19 100 SER A O 1
ATOM 758 N N . CYS A 1 101 ? 5.655 -0.755 6.051 1.00 95.25 101 CYS A N 1
ATOM 759 C CA . CYS A 1 101 ? 6.971 -0.769 6.686 1.00 95.25 101 CYS A CA 1
ATOM 760 C C . CYS A 1 101 ? 7.107 0.287 7.798 1.00 95.25 101 CYS A C 1
ATOM 762 O O . CYS A 1 101 ? 8.030 0.189 8.603 1.00 95.25 101 CYS A O 1
ATOM 764 N N . LEU A 1 102 ? 6.210 1.288 7.856 1.00 94.75 102 LEU A N 1
ATOM 765 C CA . LEU A 1 102 ? 6.249 2.410 8.809 1.00 94.75 102 LEU A CA 1
ATOM 766 C C . LEU A 1 102 ? 7.611 3.137 8.848 1.00 94.75 102 LEU A C 1
ATOM 768 O O . LEU A 1 102 ? 8.025 3.630 9.899 1.00 94.75 102 LEU A O 1
ATOM 772 N N . GLY A 1 103 ? 8.295 3.187 7.702 1.00 93.69 103 GLY A N 1
ATOM 773 C CA . GLY A 1 103 ? 9.553 3.906 7.518 1.00 93.69 103 GLY A CA 1
ATOM 774 C C . GLY A 1 103 ? 9.376 5.404 7.293 1.00 93.69 103 GLY A C 1
ATOM 775 O O . GLY A 1 103 ? 8.268 5.942 7.363 1.00 93.69 103 GLY A O 1
ATOM 776 N N . ASP A 1 104 ? 10.491 6.070 7.012 1.00 95.69 104 ASP A N 1
ATOM 777 C CA . ASP A 1 104 ? 10.501 7.455 6.556 1.00 95.69 104 ASP A CA 1
ATOM 778 C C . ASP A 1 104 ? 10.198 7.565 5.050 1.00 95.69 104 ASP A C 1
ATOM 780 O O . ASP A 1 104 ? 9.962 6.577 4.348 1.00 95.69 104 ASP A O 1
ATOM 784 N N . THR A 1 105 ? 10.169 8.803 4.556 1.00 96.19 105 THR A N 1
ATOM 785 C CA . THR A 1 105 ? 9.886 9.103 3.151 1.00 96.19 105 THR A CA 1
ATOM 786 C C . THR A 1 105 ? 10.936 8.513 2.210 1.00 96.19 105 THR A C 1
ATOM 788 O O . THR A 1 105 ? 10.583 8.109 1.107 1.00 96.19 105 THR A O 1
ATOM 791 N N . GLU A 1 106 ? 12.205 8.442 2.621 1.00 97.81 106 GLU A N 1
ATOM 792 C CA . GLU A 1 106 ? 13.281 7.886 1.792 1.00 97.81 106 GLU A CA 1
ATOM 793 C C . GLU A 1 106 ? 13.051 6.394 1.552 1.00 97.81 106 GLU A C 1
ATOM 795 O O . GLU A 1 106 ? 12.978 5.971 0.395 1.00 97.81 106 GLU A O 1
ATOM 800 N N . LEU A 1 107 ? 12.793 5.628 2.619 1.00 96.75 107 LEU A N 1
ATOM 801 C CA . LEU A 1 107 ? 12.460 4.210 2.499 1.00 96.75 107 LEU A CA 1
ATOM 802 C C . LEU A 1 107 ? 11.179 3.994 1.686 1.00 96.75 107 LEU A C 1
ATOM 804 O O . LEU A 1 107 ? 11.111 3.079 0.868 1.00 96.75 107 LEU A O 1
ATOM 808 N N . PHE A 1 108 ? 10.157 4.832 1.883 1.00 97.94 108 PHE A N 1
ATOM 809 C CA . PHE A 1 108 ? 8.928 4.747 1.095 1.00 97.94 108 PHE A CA 1
ATOM 810 C C . PHE A 1 108 ? 9.210 4.889 -0.408 1.00 97.94 108 PHE A C 1
ATOM 812 O O . PHE A 1 108 ? 8.767 4.049 -1.191 1.00 97.94 108 PHE A O 1
ATOM 819 N N . MET A 1 109 ? 9.973 5.912 -0.807 1.00 98.38 109 MET A N 1
ATOM 820 C CA . MET A 1 109 ? 10.320 6.162 -2.210 1.00 98.38 109 MET A CA 1
ATOM 821 C C . MET A 1 109 ? 11.171 5.035 -2.807 1.00 98.38 109 MET A C 1
ATOM 823 O O . MET A 1 109 ? 10.928 4.626 -3.944 1.00 98.38 109 MET A O 1
ATOM 827 N N . GLU A 1 110 ? 12.133 4.510 -2.047 1.00 97.62 110 GLU A N 1
ATOM 828 C CA . GLU A 1 110 ? 12.982 3.391 -2.467 1.00 97.62 110 GLU A CA 1
ATOM 829 C C . GLU A 1 110 ? 12.155 2.124 -2.722 1.00 97.62 110 GLU A C 1
ATOM 831 O O . GLU A 1 110 ? 12.273 1.496 -3.780 1.00 97.62 110 GLU A O 1
ATOM 836 N N . VAL A 1 111 ? 11.270 1.768 -1.786 1.00 97.31 111 VAL A N 1
ATOM 837 C CA . VAL A 1 111 ? 10.452 0.554 -1.897 1.00 97.31 111 VAL A CA 1
ATOM 838 C C . VAL A 1 111 ? 9.507 0.647 -3.091 1.00 97.31 111 VAL A C 1
ATOM 840 O O . VAL A 1 111 ? 9.441 -0.299 -3.873 1.00 97.31 111 VAL A O 1
ATOM 843 N N . ILE A 1 112 ? 8.801 1.765 -3.292 1.00 98.25 112 ILE A N 1
ATOM 844 C CA . ILE A 1 112 ? 7.859 1.854 -4.421 1.00 98.25 112 ILE A CA 1
ATOM 845 C C . ILE A 1 112 ? 8.581 1.849 -5.772 1.00 98.25 112 ILE A C 1
ATOM 847 O O . ILE A 1 112 ? 8.128 1.173 -6.692 1.00 98.25 112 ILE A O 1
ATOM 851 N N . THR A 1 113 ? 9.722 2.535 -5.878 1.00 97.88 113 THR A N 1
ATOM 852 C CA . THR A 1 113 ? 10.502 2.615 -7.124 1.00 97.88 113 THR A CA 1
ATOM 853 C C . THR A 1 113 ? 11.061 1.245 -7.497 1.00 97.88 113 THR A C 1
ATOM 855 O O . THR A 1 113 ? 10.844 0.768 -8.610 1.00 97.88 113 THR A O 1
ATOM 858 N N . SER A 1 114 ? 11.697 0.560 -6.542 1.00 96.31 114 SER A N 1
ATOM 859 C CA . SER A 1 114 ? 12.253 -0.781 -6.762 1.00 96.31 114 SER A CA 1
ATOM 860 C C . SER A 1 114 ? 11.176 -1.823 -7.072 1.00 96.31 114 SER A C 1
ATOM 862 O O . SER A 1 114 ? 11.366 -2.657 -7.956 1.00 96.31 114 SER A O 1
ATOM 864 N N . THR A 1 115 ? 10.019 -1.750 -6.407 1.00 97.25 115 THR A N 1
ATOM 865 C CA . THR A 1 115 ? 8.894 -2.665 -6.655 1.00 97.25 115 THR A CA 1
ATOM 866 C C . THR A 1 115 ? 8.328 -2.476 -8.059 1.00 97.25 115 THR A C 1
ATOM 868 O O . THR A 1 115 ? 8.149 -3.449 -8.790 1.00 97.25 115 THR A O 1
ATOM 871 N N . MET A 1 116 ? 8.088 -1.229 -8.472 1.00 97.94 116 MET A N 1
ATOM 872 C CA . MET A 1 116 ? 7.552 -0.929 -9.802 1.00 97.94 116 MET A CA 1
ATOM 873 C C . MET A 1 116 ? 8.541 -1.294 -10.914 1.00 97.94 116 MET A C 1
ATOM 875 O O . MET A 1 116 ? 8.131 -1.872 -11.922 1.00 97.94 116 MET A O 1
ATOM 879 N N . ALA A 1 117 ? 9.839 -1.060 -10.706 1.00 96.12 117 ALA A N 1
ATOM 880 C CA . ALA A 1 117 ? 10.882 -1.507 -11.626 1.00 96.12 117 ALA A CA 1
ATOM 881 C C . ALA A 1 117 ? 10.927 -3.043 -11.742 1.00 96.12 117 ALA A C 1
ATOM 883 O O . ALA A 1 117 ? 11.005 -3.573 -12.850 1.00 96.12 117 ALA A O 1
ATOM 884 N N . ALA A 1 118 ? 10.803 -3.772 -10.625 1.00 96.06 118 ALA A N 1
ATOM 885 C CA . ALA A 1 118 ? 10.747 -5.238 -10.621 1.00 96.06 118 ALA A CA 1
ATOM 886 C C . ALA A 1 118 ? 9.509 -5.792 -11.351 1.00 96.06 118 ALA A C 1
ATOM 888 O O . ALA A 1 118 ? 9.586 -6.842 -11.986 1.00 96.06 118 ALA A O 1
ATOM 889 N N . LEU A 1 119 ? 8.384 -5.071 -11.317 1.00 96.25 119 LEU A N 1
ATOM 890 C CA . LEU A 1 119 ? 7.187 -5.382 -12.110 1.00 96.25 119 LEU A CA 1
ATOM 891 C C . LEU A 1 119 ? 7.345 -5.073 -13.607 1.00 96.25 119 LEU A C 1
ATOM 893 O O . LEU A 1 119 ? 6.493 -5.473 -14.403 1.00 96.25 119 LEU A O 1
ATOM 897 N N . GLY A 1 120 ? 8.417 -4.379 -13.994 1.00 96.62 120 GLY A N 1
ATOM 898 C CA . GLY A 1 120 ? 8.694 -3.974 -15.369 1.00 96.62 120 GLY A CA 1
ATOM 899 C C . GLY A 1 120 ? 7.993 -2.685 -15.797 1.00 96.62 120 GLY A C 1
ATOM 900 O O . GLY A 1 120 ? 7.934 -2.409 -16.996 1.00 96.62 120 GLY A O 1
ATOM 901 N N . TRP A 1 121 ? 7.463 -1.898 -14.856 1.00 97.44 121 TRP A N 1
ATOM 902 C CA . TRP A 1 121 ? 6.910 -0.581 -15.158 1.00 97.44 121 TRP A CA 1
ATOM 903 C C . TRP A 1 121 ? 8.041 0.437 -15.330 1.00 97.44 121 TRP A C 1
ATOM 905 O O . TRP A 1 121 ? 8.859 0.643 -14.433 1.00 97.44 121 TRP A O 1
ATOM 915 N N . VAL A 1 122 ? 8.078 1.072 -16.498 1.00 95.12 122 VAL A N 1
ATOM 916 C CA . VAL A 1 122 ? 9.099 2.046 -16.904 1.00 95.12 122 VAL A CA 1
ATOM 917 C C . VAL A 1 122 ? 8.431 3.260 -17.541 1.00 95.12 122 VAL A C 1
ATOM 919 O O . VAL A 1 122 ? 7.303 3.171 -18.027 1.00 95.12 122 VAL A O 1
ATOM 922 N N . ALA A 1 123 ? 9.130 4.390 -17.551 1.00 94.19 123 ALA A N 1
ATOM 923 C CA . ALA A 1 123 ? 8.709 5.584 -18.271 1.00 94.19 123 ALA A CA 1
ATOM 924 C C . ALA A 1 123 ? 8.771 5.379 -19.798 1.00 94.19 123 ALA A C 1
ATOM 926 O O . ALA A 1 123 ? 9.380 4.430 -20.297 1.00 94.19 123 ALA A O 1
ATOM 927 N N . ASP A 1 124 ? 8.199 6.319 -20.557 1.00 91.25 124 ASP A N 1
ATOM 928 C CA . ASP A 1 124 ? 8.169 6.279 -22.030 1.00 91.25 124 ASP A CA 1
ATOM 929 C C . ASP A 1 124 ? 9.565 6.231 -22.680 1.00 91.25 124 ASP A C 1
ATOM 931 O O . ASP A 1 124 ? 9.725 5.730 -23.795 1.00 91.25 124 ASP A O 1
ATOM 935 N N . ASP A 1 125 ? 10.587 6.755 -22.000 1.00 93.69 125 ASP A N 1
ATOM 936 C CA . ASP A 1 125 ? 11.983 6.719 -22.447 1.00 93.69 125 ASP A CA 1
ATOM 937 C C . ASP A 1 125 ? 12.737 5.445 -22.012 1.00 93.69 125 ASP A C 1
ATOM 939 O O . ASP A 1 125 ? 13.919 5.285 -22.328 1.00 93.69 125 ASP A O 1
ATOM 943 N N . GLY A 1 126 ? 12.053 4.525 -21.326 1.00 92.88 126 GLY A N 1
ATOM 944 C CA . GLY A 1 126 ? 12.589 3.266 -20.817 1.00 92.88 126 GLY A CA 1
ATOM 945 C C . GLY A 1 126 ? 13.329 3.374 -19.482 1.00 92.88 126 GLY A C 1
ATOM 946 O O . GLY A 1 126 ? 13.889 2.373 -19.037 1.00 92.88 126 GLY A O 1
ATOM 947 N N . SER A 1 127 ? 13.364 4.550 -18.849 1.00 95.31 127 SER A N 1
ATOM 948 C CA . SER A 1 127 ? 13.925 4.724 -17.503 1.00 95.31 127 SER A CA 1
ATOM 949 C C . SER A 1 127 ? 12.976 4.232 -16.400 1.00 95.31 127 SER A C 1
ATOM 951 O O . SER A 1 127 ? 11.784 4.026 -16.628 1.00 95.31 127 SER A O 1
ATOM 953 N N . GLU A 1 128 ? 13.503 4.013 -15.193 1.00 96.00 128 GLU A N 1
ATOM 954 C CA . GLU A 1 128 ? 12.686 3.641 -14.031 1.00 96.00 128 GLU A CA 1
ATOM 955 C C . GLU A 1 128 ? 11.682 4.749 -13.680 1.00 96.00 128 GLU A C 1
ATOM 957 O O . GLU A 1 128 ? 12.002 5.940 -13.722 1.00 96.00 128 GLU A O 1
ATOM 962 N N . LEU A 1 129 ? 10.462 4.358 -13.299 1.00 97.75 129 LEU A N 1
ATOM 963 C CA . LEU A 1 129 ? 9.467 5.309 -12.809 1.00 97.75 129 LEU A CA 1
ATOM 964 C C . LEU A 1 129 ? 9.911 5.900 -11.468 1.00 97.75 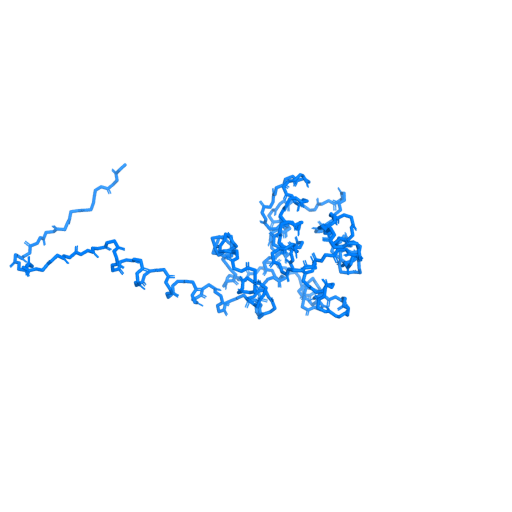129 LEU A C 1
ATOM 966 O O . LEU A 1 129 ? 10.142 5.174 -10.507 1.00 97.75 129 LEU A O 1
ATOM 970 N N . GLY A 1 130 ? 9.967 7.228 -11.379 1.00 97.75 130 GLY A N 1
ATOM 971 C CA . GLY A 1 130 ? 10.203 7.911 -10.108 1.00 97.75 130 GLY A CA 1
ATOM 972 C C . GLY A 1 130 ? 8.992 7.850 -9.170 1.00 97.75 130 GLY A C 1
ATOM 973 O O . GLY A 1 130 ? 7.848 7.740 -9.615 1.00 97.75 130 GLY A O 1
ATOM 974 N N . ALA A 1 131 ? 9.237 8.014 -7.867 1.00 98.19 131 ALA A N 1
ATOM 975 C CA . ALA A 1 131 ? 8.206 8.025 -6.824 1.00 98.19 131 ALA A CA 1
ATOM 976 C C . ALA A 1 131 ? 7.027 8.979 -7.112 1.00 98.19 131 ALA A C 1
ATOM 978 O O . ALA A 1 131 ? 5.872 8.617 -6.884 1.00 98.19 131 ALA A O 1
ATOM 979 N N . ASP A 1 132 ? 7.297 10.167 -7.658 1.00 98.12 132 ASP A N 1
ATOM 980 C CA . ASP A 1 132 ? 6.259 11.139 -8.029 1.00 98.12 132 ASP A CA 1
ATOM 981 C C . ASP A 1 132 ? 5.332 10.603 -9.131 1.00 98.12 132 ASP A C 1
ATOM 983 O O . ASP A 1 132 ? 4.118 10.782 -9.068 1.00 98.12 132 ASP A O 1
ATOM 987 N N . ALA A 1 133 ? 5.883 9.903 -10.128 1.00 98.19 133 ALA A N 1
ATOM 988 C CA . ALA A 1 133 ? 5.090 9.300 -11.197 1.00 98.19 133 ALA A CA 1
ATOM 989 C C . ALA A 1 133 ? 4.254 8.124 -10.671 1.00 98.19 133 ALA A C 1
ATOM 991 O O . ALA A 1 133 ? 3.074 8.014 -10.993 1.00 98.19 133 ALA A O 1
ATOM 992 N N . ILE A 1 134 ? 4.842 7.290 -9.807 1.00 98.62 134 ILE A N 1
ATOM 993 C CA . ILE A 1 134 ? 4.165 6.139 -9.193 1.00 98.62 134 ILE A CA 1
ATOM 994 C C . ILE A 1 134 ? 2.999 6.605 -8.314 1.00 98.62 134 ILE A C 1
ATOM 996 O O . ILE A 1 134 ? 1.882 6.112 -8.447 1.00 98.62 134 ILE A O 1
ATOM 1000 N N . THR A 1 135 ? 3.226 7.587 -7.441 1.00 98.56 135 THR A N 1
ATOM 1001 C CA . THR A 1 135 ? 2.161 8.134 -6.583 1.00 98.56 135 THR A CA 1
ATOM 1002 C C . THR A 1 135 ? 1.098 8.878 -7.393 1.00 98.56 135 THR A C 1
ATOM 1004 O O . THR A 1 135 ? -0.085 8.785 -7.069 1.00 98.56 135 THR A O 1
ATOM 1007 N N . ALA A 1 136 ? 1.470 9.545 -8.491 1.00 98.19 136 ALA A N 1
ATOM 1008 C CA . ALA A 1 136 ? 0.508 10.137 -9.419 1.00 98.19 136 ALA A CA 1
ATOM 1009 C C . ALA A 1 136 ? -0.358 9.077 -10.123 1.00 98.19 136 ALA A C 1
ATOM 1011 O O . ALA A 1 136 ? -1.556 9.301 -10.312 1.00 98.19 136 ALA A O 1
ATOM 1012 N N . ALA A 1 137 ? 0.212 7.916 -10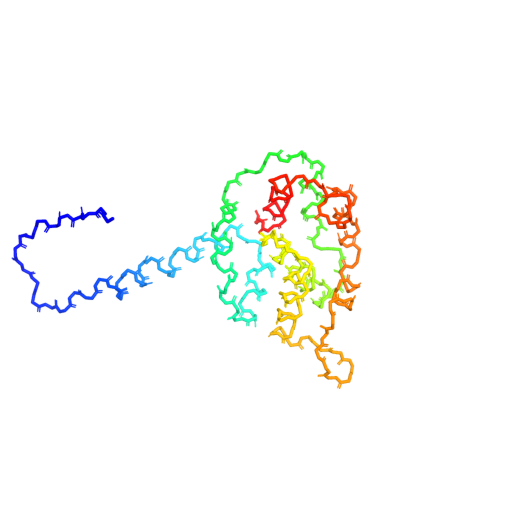.461 1.00 98.25 137 ALA A N 1
ATOM 1013 C CA . ALA A 1 137 ? -0.515 6.806 -11.075 1.00 98.25 137 ALA A CA 1
ATOM 1014 C C . ALA A 1 137 ? -1.599 6.219 -10.153 1.00 98.25 137 ALA A C 1
ATOM 1016 O O . ALA A 1 137 ? -2.565 5.656 -10.666 1.00 98.25 137 ALA A O 1
ATOM 1017 N N . CYS A 1 138 ? -1.477 6.391 -8.827 1.00 98.62 138 CYS A N 1
ATOM 1018 C CA . CYS A 1 138 ? -2.464 5.969 -7.825 1.00 98.62 138 CYS A CA 1
ATOM 1019 C C . CYS A 1 138 ? -3.046 7.093 -6.948 1.00 98.62 138 CYS A C 1
ATOM 1021 O O . CYS A 1 138 ? -3.466 6.875 -5.805 1.00 98.62 138 CYS A O 1
ATOM 1023 N N . ALA A 1 139 ? -3.099 8.311 -7.492 1.00 98.38 139 ALA A N 1
ATOM 1024 C CA . ALA A 1 139 ? -3.473 9.506 -6.742 1.00 98.38 139 ALA A CA 1
ATOM 1025 C C . ALA A 1 139 ? -4.920 9.502 -6.215 1.00 98.38 139 ALA A C 1
ATOM 1027 O O . ALA A 1 139 ? -5.175 10.088 -5.163 1.00 98.38 139 ALA A O 1
ATOM 1028 N N . GLU A 1 140 ? -5.874 8.863 -6.906 1.00 98.44 140 GLU A N 1
ATOM 1029 C CA . GLU A 1 140 ? -7.273 8.831 -6.452 1.00 98.44 140 GLU A CA 1
ATOM 1030 C C . GLU A 1 140 ? -7.392 8.015 -5.159 1.00 98.44 140 GLU A C 1
ATOM 1032 O O . GLU A 1 140 ? -7.985 8.467 -4.175 1.00 98.44 140 GLU A O 1
ATOM 1037 N N . SER A 1 141 ? -6.761 6.843 -5.119 1.00 98.69 141 SER A N 1
ATOM 1038 C CA . SER A 1 141 ? -6.721 6.005 -3.922 1.00 98.69 141 SER A CA 1
ATOM 1039 C C . SER A 1 141 ? -5.894 6.612 -2.794 1.00 98.69 141 SER A C 1
ATOM 1041 O O . SER A 1 141 ? -6.314 6.551 -1.638 1.00 98.69 141 SER A O 1
ATOM 1043 N N . LEU A 1 142 ? -4.742 7.221 -3.099 1.00 98.62 142 LEU A N 1
ATOM 1044 C CA . LEU A 1 142 ? -3.933 7.913 -2.089 1.00 98.62 142 LEU A CA 1
ATOM 1045 C C . LEU A 1 142 ? -4.665 9.126 -1.501 1.00 98.62 142 LEU A C 1
ATOM 1047 O O . LEU A 1 142 ? -4.574 9.365 -0.296 1.00 98.62 142 LEU A O 1
ATOM 1051 N N . GLY A 1 143 ? -5.452 9.842 -2.309 1.00 98.56 143 GLY A N 1
ATOM 1052 C CA . GLY A 1 143 ? -6.331 10.912 -1.838 1.00 98.56 143 GLY A CA 1
ATOM 1053 C C . GLY A 1 143 ? -7.344 10.406 -0.810 1.00 98.56 143 GLY A C 1
ATOM 1054 O O . GLY A 1 143 ? -7.443 10.962 0.282 1.00 98.56 143 GLY A O 1
ATOM 1055 N N . LEU A 1 144 ? -8.015 9.287 -1.100 1.00 98.50 144 LEU A N 1
ATOM 1056 C CA . LEU A 1 144 ? -8.951 8.649 -0.166 1.00 98.50 144 LEU A CA 1
ATOM 1057 C C . LEU A 1 144 ? -8.276 8.155 1.123 1.00 98.50 144 LEU A C 1
ATOM 1059 O O . LEU A 1 144 ? -8.895 8.169 2.185 1.00 98.50 144 LEU A O 1
ATOM 1063 N N . LEU A 1 145 ? -7.012 7.725 1.060 1.00 98.25 145 LEU A N 1
ATOM 1064 C CA . LEU A 1 145 ? -6.243 7.383 2.260 1.00 98.25 145 LEU A CA 1
ATOM 1065 C C . LEU A 1 145 ? -5.855 8.610 3.078 1.00 98.25 145 LEU A C 1
ATOM 1067 O O . LEU A 1 145 ? -5.818 8.530 4.306 1.00 98.25 145 LEU A O 1
ATOM 1071 N N . SER A 1 146 ? -5.600 9.738 2.421 1.00 98.19 146 SER A N 1
ATOM 1072 C CA . SER A 1 146 ? -5.340 11.001 3.104 1.00 98.19 146 SER A CA 1
ATOM 1073 C C . SER A 1 146 ? -6.573 11.517 3.847 1.00 98.19 146 SER A C 1
ATOM 1075 O O . SER A 1 146 ? -6.447 11.959 4.985 1.00 98.19 146 SER A O 1
ATOM 1077 N N . GLU A 1 147 ? -7.778 11.348 3.288 1.00 97.56 147 GLU A N 1
ATOM 1078 C CA . GLU A 1 147 ? -9.043 11.693 3.965 1.00 97.56 147 GLU A CA 1
ATOM 1079 C C . GLU A 1 147 ? -9.268 10.928 5.279 1.00 97.56 147 GLU A C 1
ATOM 1081 O O . GLU A 1 147 ? -9.961 11.418 6.169 1.00 97.56 147 GLU A O 1
ATOM 1086 N N . ILE A 1 148 ? -8.683 9.733 5.411 1.00 97.38 148 ILE A N 1
ATOM 1087 C CA . ILE A 1 148 ? -8.710 8.937 6.645 1.00 97.38 148 ILE A CA 1
ATOM 1088 C C . ILE A 1 148 ? -7.373 8.961 7.393 1.00 97.38 148 ILE A C 1
ATOM 1090 O O . ILE A 1 148 ? -7.127 8.089 8.228 1.00 97.38 148 ILE A O 1
ATOM 1094 N N . HIS A 1 149 ? -6.509 9.941 7.103 1.00 97.75 149 HIS A N 1
ATOM 1095 C CA . HIS A 1 149 ? -5.252 10.190 7.815 1.00 97.75 149 HIS A CA 1
ATOM 1096 C C . HIS A 1 149 ? -4.265 9.002 7.791 1.00 97.75 149 HIS A C 1
ATOM 1098 O O . HIS A 1 149 ? -3.423 8.831 8.680 1.00 97.75 149 HIS A O 1
ATOM 1104 N N . ALA A 1 150 ? -4.364 8.155 6.761 1.00 97.69 150 ALA A N 1
ATOM 1105 C CA . ALA A 1 150 ? -3.473 7.023 6.517 1.00 97.69 150 ALA A CA 1
ATOM 1106 C C . ALA A 1 150 ? -2.336 7.360 5.536 1.00 97.69 150 ALA A C 1
ATOM 1108 O O . ALA A 1 150 ? -1.426 6.558 5.363 1.00 97.69 150 ALA A O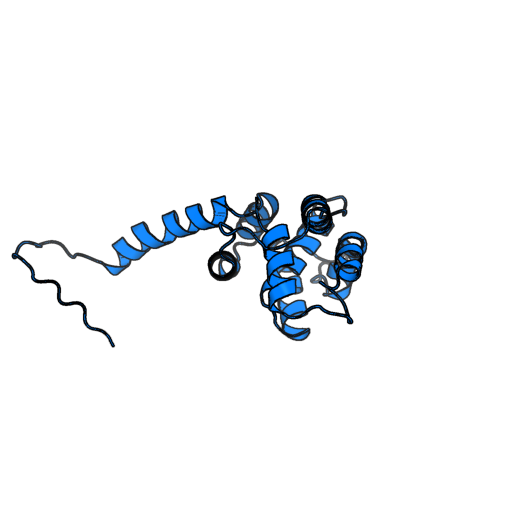 1
ATOM 1109 N N . TYR A 1 151 ? -2.371 8.531 4.897 1.00 97.81 151 TYR A N 1
ATOM 1110 C CA . TYR A 1 151 ? -1.350 9.000 3.959 1.00 97.81 151 TYR A CA 1
ATOM 1111 C C . TYR A 1 151 ? -1.284 10.540 3.931 1.00 97.81 151 TYR A C 1
ATOM 1113 O O . TYR A 1 151 ? -2.283 11.210 4.192 1.00 97.81 151 TYR A O 1
ATOM 1121 N N . GLY A 1 152 ? -0.123 11.106 3.592 1.00 95.25 152 GLY A N 1
ATOM 1122 C CA . GLY A 1 152 ? 0.110 12.557 3.557 1.00 95.25 152 GLY A CA 1
ATOM 1123 C C . GLY A 1 152 ? 0.671 13.120 4.867 1.00 95.25 152 GLY A C 1
ATOM 1124 O O . GLY A 1 152 ? 1.345 12.407 5.606 1.00 95.25 152 GLY A O 1
ATOM 1125 N N . ASP A 1 153 ? 0.412 14.402 5.133 1.00 92.31 153 ASP A N 1
ATOM 1126 C CA . ASP A 1 153 ? 1.063 15.150 6.224 1.00 92.31 153 ASP A CA 1
ATOM 1127 C C . ASP A 1 153 ? 0.354 15.020 7.584 1.00 92.31 153 ASP A C 1
ATOM 1129 O O . ASP A 1 153 ? 0.997 15.090 8.633 1.00 92.31 153 ASP A O 1
ATOM 1133 N N . ASP A 1 154 ? -0.968 14.830 7.583 1.00 94.25 154 ASP A N 1
ATOM 1134 C CA . ASP A 1 154 ? -1.788 14.730 8.796 1.00 94.25 154 ASP A CA 1
ATOM 1135 C C . ASP A 1 154 ? -2.105 13.264 9.107 1.00 94.25 154 ASP A C 1
ATOM 1137 O O . ASP A 1 154 ? -3.154 12.735 8.733 1.00 94.25 154 ASP A O 1
ATOM 1141 N N . LEU A 1 155 ? -1.134 12.584 9.720 1.00 96.75 155 LEU A N 1
ATOM 1142 C CA . LEU A 1 155 ? -1.157 11.138 9.929 1.00 96.75 155 LEU A CA 1
ATOM 1143 C C . LEU A 1 155 ? -1.679 10.746 11.313 1.00 96.75 155 LEU A C 1
ATOM 1145 O O . LEU A 1 155 ? -1.247 11.277 12.338 1.00 96.75 155 LEU A O 1
ATOM 1149 N N . LEU A 1 156 ? -2.502 9.695 11.344 1.00 97.50 156 LEU A N 1
ATOM 1150 C CA . LEU A 1 156 ? -2.819 8.970 12.575 1.00 97.50 156 LEU A CA 1
ATOM 1151 C C . LEU A 1 156 ? -1.567 8.352 13.210 1.00 97.50 156 LEU A C 1
ATOM 1153 O O . LEU A 1 156 ? -0.511 8.179 12.576 1.00 97.50 156 LEU A O 1
ATOM 1157 N N . ALA A 1 157 ? -1.704 7.937 14.473 1.00 97.06 157 ALA A N 1
ATOM 1158 C CA . ALA A 1 157 ? -0.635 7.229 15.151 1.00 97.06 157 ALA A CA 1
ATOM 1159 C C . ALA A 1 157 ? -0.254 5.952 14.370 1.00 97.06 157 ALA A C 1
ATOM 1161 O O . ALA A 1 157 ? -1.109 5.326 13.736 1.00 97.06 157 ALA A O 1
ATOM 1162 N N . PRO A 1 158 ? 1.019 5.511 14.422 1.00 96.19 158 PRO A N 1
ATOM 1163 C CA . PRO A 1 158 ? 1.486 4.366 13.638 1.00 96.19 158 PRO A CA 1
ATOM 1164 C C . PRO A 1 158 ? 0.640 3.095 13.794 1.00 96.19 158 PRO A C 1
ATOM 1166 O O . PRO A 1 158 ? 0.425 2.386 12.818 1.00 96.19 158 PRO A O 1
ATOM 1169 N N . VAL A 1 159 ? 0.126 2.827 14.999 1.00 95.12 159 VAL A N 1
ATOM 1170 C CA . VAL A 1 159 ? -0.719 1.653 15.276 1.00 95.12 159 VAL A CA 1
ATOM 1171 C C . VAL A 1 159 ? -2.065 1.737 14.550 1.00 95.12 159 VAL A C 1
ATOM 1173 O O . VAL A 1 159 ? -2.488 0.761 13.942 1.00 95.12 159 VAL A O 1
ATOM 1176 N N . GLU A 1 160 ? -2.709 2.904 14.557 1.00 96.88 160 GLU A N 1
ATOM 1177 C CA . GLU A 1 160 ? -4.001 3.116 13.891 1.00 96.88 160 GLU A CA 1
ATOM 1178 C C . GLU A 1 160 ? -3.857 3.014 12.366 1.00 96.88 160 GLU A C 1
ATOM 1180 O O . GLU A 1 160 ? -4.669 2.375 11.697 1.00 96.88 160 GLU A O 1
ATOM 1185 N N . ARG A 1 161 ? -2.768 3.564 11.809 1.00 97.56 161 ARG A N 1
ATOM 1186 C CA . ARG A 1 161 ? -2.441 3.400 10.384 1.00 97.56 161 ARG A CA 1
ATOM 1187 C C . ARG A 1 161 ? -2.179 1.942 10.024 1.00 97.56 161 ARG A C 1
ATOM 1189 O O . ARG A 1 161 ? -2.644 1.478 8.988 1.00 97.56 161 ARG A O 1
ATOM 1196 N N . LEU A 1 162 ? -1.495 1.199 10.895 1.00 97.00 162 LEU A N 1
ATOM 1197 C CA . LEU A 1 162 ? -1.249 -0.225 10.685 1.00 97.00 162 LEU A CA 1
ATOM 1198 C C . LEU A 1 162 ? -2.556 -1.020 10.607 1.00 97.00 162 LEU A C 1
ATOM 1200 O O . LEU A 1 162 ? -2.671 -1.911 9.771 1.00 97.00 162 LEU A O 1
ATOM 1204 N N . ASP A 1 163 ? -3.559 -0.689 11.422 1.00 97.75 163 ASP A N 1
ATOM 1205 C CA . ASP A 1 163 ? -4.877 -1.325 11.342 1.00 97.75 163 ASP A CA 1
ATOM 1206 C C . ASP A 1 163 ? -5.570 -1.055 9.996 1.00 97.75 163 ASP A C 1
ATOM 1208 O O . ASP A 1 163 ? -6.180 -1.965 9.426 1.00 97.75 163 ASP A O 1
ATOM 1212 N N . ILE A 1 164 ? -5.419 0.153 9.441 1.00 98.31 164 ILE A N 1
ATOM 1213 C CA . ILE A 1 164 ? -5.908 0.507 8.098 1.00 98.31 164 ILE A CA 1
ATOM 1214 C C . ILE A 1 164 ? -5.180 -0.316 7.027 1.00 98.31 164 ILE A C 1
ATOM 1216 O O . ILE A 1 164 ? -5.831 -0.966 6.207 1.00 98.31 164 ILE A O 1
ATOM 1220 N N . TYR A 1 165 ? -3.847 -0.374 7.059 1.00 98.25 165 TYR A N 1
ATOM 1221 C CA . TYR A 1 165 ? -3.071 -1.149 6.084 1.00 98.25 165 TYR A CA 1
ATOM 1222 C C . TYR A 1 165 ? -3.353 -2.652 6.174 1.00 98.25 165 TYR A C 1
ATOM 1224 O O . TYR A 1 165 ? -3.486 -3.322 5.151 1.00 98.25 165 TYR A O 1
ATOM 1232 N N . ARG A 1 166 ? -3.558 -3.190 7.382 1.00 97.81 166 ARG A N 1
ATOM 1233 C CA . ARG A 1 166 ? -4.007 -4.578 7.578 1.00 97.81 166 ARG A CA 1
ATOM 1234 C C . ARG A 1 166 ? -5.370 -4.818 6.938 1.00 97.81 166 ARG A C 1
ATOM 1236 O O . ARG A 1 166 ? -5.565 -5.851 6.307 1.00 97.81 166 ARG A O 1
ATOM 1243 N N . ALA A 1 167 ? -6.313 -3.885 7.072 1.00 97.69 167 ALA A N 1
ATOM 1244 C CA . ALA A 1 167 ? -7.626 -4.008 6.443 1.00 97.69 167 ALA A CA 1
ATOM 1245 C C . ALA A 1 167 ? -7.574 -3.893 4.911 1.00 97.69 167 ALA A C 1
ATOM 1247 O O . ALA A 1 167 ? -8.363 -4.550 4.231 1.00 97.69 167 ALA A O 1
ATOM 1248 N N . LEU A 1 168 ? -6.646 -3.097 4.375 1.00 97.94 168 LEU A N 1
ATOM 1249 C CA . LEU A 1 168 ? -6.376 -3.017 2.940 1.00 97.94 168 LEU A CA 1
ATOM 1250 C C . LEU A 1 168 ? -5.798 -4.321 2.402 1.00 97.94 168 LEU A C 1
ATOM 1252 O O . LEU A 1 168 ? -6.297 -4.827 1.410 1.00 97.94 168 LEU A O 1
ATOM 1256 N N . LEU A 1 169 ? -4.790 -4.889 3.061 1.00 97.69 169 LEU A N 1
ATOM 1257 C CA . LEU A 1 169 ? -4.066 -6.064 2.569 1.00 97.69 169 LEU A CA 1
ATOM 1258 C C . LEU A 1 169 ? -4.807 -7.387 2.798 1.00 97.69 169 LEU A C 1
ATOM 1260 O O . LEU A 1 169 ? -4.437 -8.402 2.212 1.00 97.69 169 LEU A O 1
ATOM 1264 N N . ARG A 1 170 ? -5.837 -7.401 3.647 1.00 96.25 170 ARG A N 1
ATOM 1265 C CA . ARG A 1 170 ? -6.590 -8.607 4.007 1.00 96.25 170 ARG A CA 1
ATOM 1266 C C . ARG A 1 170 ? -7.644 -8.991 2.957 1.00 96.25 170 ARG A C 1
ATOM 1268 O O . ARG A 1 170 ? -8.390 -8.129 2.484 1.00 96.25 170 ARG A O 1
ATOM 1275 N N . ALA A 1 171 ? -7.729 -10.295 2.670 1.00 88.25 171 ALA A N 1
ATOM 1276 C CA . ALA A 1 171 ? -8.764 -10.926 1.837 1.00 88.25 171 ALA A CA 1
ATOM 1277 C C . ALA A 1 171 ? -1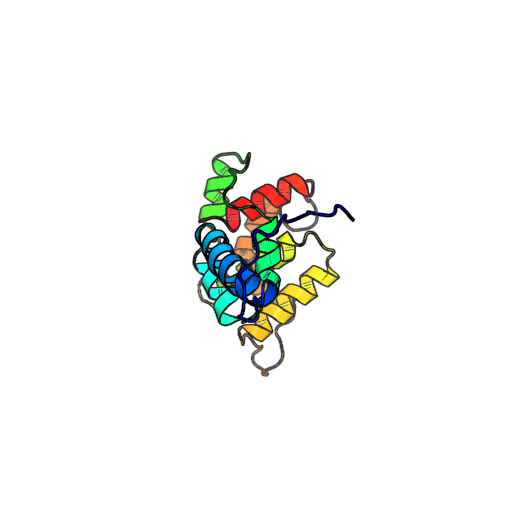0.187 -10.845 2.431 1.00 88.25 171 ALA A C 1
ATOM 1279 O O . ALA A 1 171 ? -10.346 -10.942 3.675 1.00 88.25 171 ALA A O 1
#

Foldseek 3Di:
DDDDDDDDPDDDPDPPPVVVVCCVVVPPVVLVVLCVFFDPLLVVLCVQLVPCVLSVLSVVLPLVDAFPDDPVLLVLLVCDDPAPDDLLRQLVSQQLSQLSVVDDPVSSFVSSQSSCVSNVDADPVRHTDGPVRSCVSRVVSLVSCVVVQLHDDRHDDSVNNSSSSSSNGTD

Secondary structure (DSSP, 8-state):
---------S---S---HHHHHIIIIIHHHHHHHHTTB-HHHHHHHHHH--TTHHHHHHHTTTTSPP---HHHHHHHHT-----SHHHHHHHHHHHHHHHTT--HHHHHHHHHHHHHHTT-B-TTSPBPPHHHHHHHTHHHHHHHHHTTSSSSSPPPHHHHHHHHHHHHB-

pLDDT: mean 87.66, std 17.28, range [42.19, 98.81]

Sequence (171 aa):
PRALCIGGSGGFAIDFDQAAINAELTGTDTIRSVLSHVRPEVVDLVDRTGVFDFIPLLQALELHRPTPLDAPTVRLCRSLPRERGAEGSDAFWSCILALSCLGDTELFMEVITSTMAALGWVADDGSELGADAITAACAESLGLLSEIHAYGDDLLAPVERLDIYRALLRA